Protein AF-A0A432Z4C4-F1 (afdb_monomer)

Solvent-accessible surface area (backbone atoms only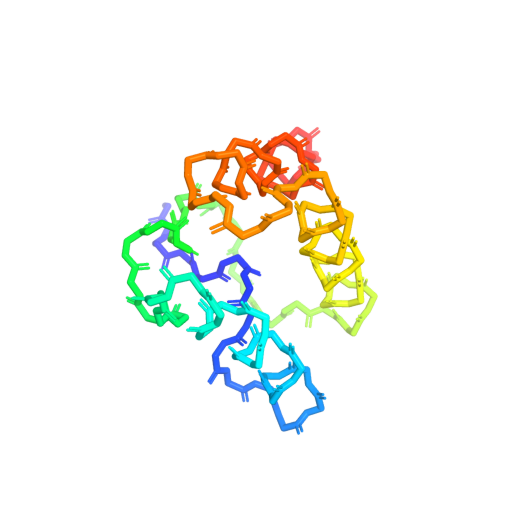 — not comparable to full-atom values): 4996 Å² total; per-residue (Å²): 120,47,82,38,62,72,55,57,76,81,42,91,81,53,18,66,62,49,44,65,54,35,48,70,54,79,41,60,57,89,37,72,90,34,50,44,78,40,87,79,86,77,86,77,55,70,68,54,56,50,51,39,48,52,19,46,51,52,11,49,67,74,18,76,73,41,51,67,49,25,52,54,30,31,40,64,55,31,50,50,57,59,72,71,53,130

Organism: NCBI:txid431675

Sequence (86 aa):
MQIHHVATNKSKIFTPAMEKIAEKYGLRLDDMWNKQSLPHLGRHPNAYHQFVLDGMRRSHKEARGNVDTFLSGFDKYVKQPVLNTP

Structure (mmCIF, N/CA/C/O backbone):
data_AF-A0A432Z4C4-F1
#
_entry.id   AF-A0A432Z4C4-F1
#
loop_
_atom_site.group_PDB
_atom_site.id
_atom_site.type_symbol
_atom_site.label_atom_id
_atom_site.label_alt_id
_atom_site.label_comp_id
_atom_site.label_asym_id
_atom_site.label_entity_id
_atom_site.label_seq_id
_atom_site.pdbx_PDB_ins_code
_atom_site.Cartn_x
_atom_site.Cartn_y
_atom_site.Cartn_z
_atom_site.occupancy
_atom_site.B_iso_or_equiv
_atom_site.auth_seq_id
_atom_site.auth_comp_id
_atom_site.auth_asym_id
_atom_site.auth_atom_id
_atom_site.pdbx_PDB_model_num
ATOM 1 N N . MET A 1 1 ? 3.327 -16.924 -14.059 1.00 63.47 1 MET A N 1
ATOM 2 C CA . MET A 1 1 ? 2.718 -15.961 -13.118 1.00 63.47 1 MET A CA 1
ATOM 3 C C . MET A 1 1 ? 3.169 -16.309 -11.713 1.00 63.47 1 MET A C 1
ATOM 5 O O . MET A 1 1 ? 3.178 -17.490 -11.383 1.00 63.47 1 MET A O 1
ATOM 9 N N . GLN A 1 2 ? 3.578 -15.323 -10.918 1.00 72.19 2 GLN A N 1
ATOM 10 C CA . GLN A 1 2 ? 3.915 -15.517 -9.505 1.00 72.19 2 GLN A CA 1
ATOM 11 C C . GLN A 1 2 ? 3.051 -14.597 -8.645 1.00 72.19 2 GLN A C 1
ATOM 13 O O . GLN A 1 2 ? 2.591 -13.557 -9.115 1.00 72.19 2 GLN A O 1
ATOM 18 N N . ILE A 1 3 ? 2.812 -14.992 -7.395 1.00 83.31 3 ILE A N 1
ATOM 19 C CA . ILE A 1 3 ? 2.111 -14.148 -6.428 1.00 83.31 3 ILE A CA 1
ATOM 20 C C . ILE A 1 3 ? 3.125 -13.162 -5.842 1.00 83.31 3 ILE A C 1
ATOM 22 O O . ILE A 1 3 ? 4.055 -13.564 -5.143 1.00 83.31 3 ILE A O 1
ATOM 26 N N . HIS A 1 4 ? 2.935 -11.875 -6.121 1.00 86.94 4 HIS A N 1
ATOM 27 C CA . HIS A 1 4 ? 3.781 -10.783 -5.649 1.00 86.94 4 HIS A CA 1
ATOM 28 C C . HIS A 1 4 ? 3.079 -9.955 -4.577 1.00 86.94 4 HIS A C 1
ATOM 30 O O . HIS A 1 4 ? 1.871 -9.742 -4.646 1.00 86.94 4 HIS A O 1
ATOM 36 N N . HIS A 1 5 ? 3.854 -9.446 -3.616 1.00 91.69 5 HIS A N 1
ATOM 37 C CA . HIS A 1 5 ? 3.401 -8.374 -2.734 1.00 91.69 5 HIS A CA 1
ATOM 38 C C . HIS A 1 5 ? 3.467 -7.040 -3.479 1.00 91.69 5 HIS A C 1
ATOM 40 O O . HIS A 1 5 ? 4.532 -6.662 -3.972 1.00 91.69 5 HIS A O 1
ATOM 46 N N . VAL A 1 6 ? 2.340 -6.335 -3.551 1.00 92.94 6 VAL A N 1
ATOM 47 C CA . VAL A 1 6 ? 2.231 -5.049 -4.246 1.00 92.94 6 VAL A CA 1
ATOM 48 C C . VAL A 1 6 ? 2.915 -3.956 -3.420 1.00 92.94 6 VAL A C 1
ATOM 50 O O . VAL A 1 6 ? 3.853 -3.315 -3.895 1.00 92.94 6 VAL A O 1
ATOM 53 N N . ALA A 1 7 ? 2.510 -3.796 -2.161 1.00 95.50 7 ALA A N 1
ATOM 54 C CA . ALA A 1 7 ? 3.236 -3.057 -1.133 1.00 95.50 7 ALA A CA 1
ATOM 55 C C . ALA A 1 7 ? 4.355 -3.932 -0.559 1.00 95.50 7 ALA A C 1
ATOM 57 O O . ALA A 1 7 ?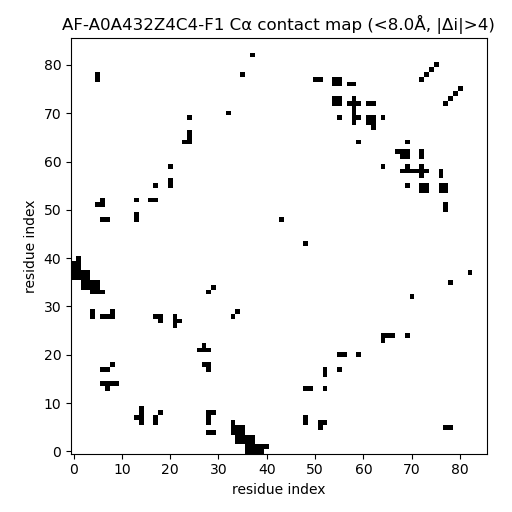 4.148 -5.095 -0.223 1.00 95.50 7 ALA A O 1
ATOM 58 N N . THR A 1 8 ? 5.568 -3.394 -0.457 1.00 94.19 8 THR A N 1
ATOM 59 C CA . THR A 1 8 ? 6.730 -4.189 -0.045 1.00 94.19 8 THR A CA 1
ATOM 60 C C . THR A 1 8 ? 6.739 -4.433 1.459 1.00 94.19 8 THR A C 1
ATOM 62 O O . THR A 1 8 ? 6.641 -3.497 2.242 1.00 94.19 8 THR A O 1
ATOM 65 N N . ASN A 1 9 ? 6.927 -5.692 1.851 1.00 94.06 9 ASN A N 1
ATOM 66 C CA . ASN A 1 9 ? 7.190 -6.119 3.227 1.00 94.06 9 ASN A CA 1
ATOM 67 C C . ASN A 1 9 ? 8.691 -6.350 3.498 1.00 94.06 9 ASN A C 1
ATOM 69 O O . ASN A 1 9 ? 9.070 -6.785 4.577 1.00 94.06 9 ASN A O 1
ATOM 73 N N . LYS A 1 10 ? 9.576 -6.067 2.530 1.00 92.31 10 LYS A N 1
ATOM 74 C CA . LYS A 1 10 ? 11.020 -6.384 2.615 1.00 92.31 10 LYS A CA 1
ATOM 75 C C . LYS A 1 10 ? 11.945 -5.169 2.516 1.00 92.31 10 LYS A C 1
ATOM 77 O O . LYS A 1 10 ? 13.159 -5.315 2.654 1.00 92.31 10 LYS A O 1
ATOM 82 N N . SER A 1 11 ? 11.421 -3.980 2.224 1.00 93.31 11 SER A N 1
ATOM 83 C CA . SER A 1 11 ? 12.241 -2.781 2.052 1.00 93.31 11 SER A CA 1
ATOM 84 C C . SER A 1 11 ? 12.505 -2.074 3.376 1.00 93.31 11 SER A C 1
ATOM 86 O O . SER A 1 11 ? 11.585 -1.572 4.008 1.00 93.31 11 SER A O 1
ATOM 88 N N . LYS A 1 12 ? 13.780 -1.893 3.733 1.00 94.50 12 LYS A N 1
ATOM 89 C CA . LYS A 1 12 ? 14.169 -1.104 4.917 1.00 94.50 12 LYS A CA 1
ATOM 90 C C . LYS A 1 12 ? 13.691 0.356 4.870 1.00 94.50 12 LYS A C 1
ATOM 92 O O . LYS A 1 12 ? 13.563 0.975 5.916 1.00 94.50 12 LYS A O 1
ATOM 97 N N . ILE A 1 13 ? 13.453 0.901 3.674 1.00 95.56 13 ILE A N 1
ATOM 98 C CA . ILE A 1 13 ? 13.050 2.303 3.477 1.00 95.56 13 ILE A CA 1
ATOM 99 C C . ILE A 1 13 ? 11.523 2.441 3.485 1.00 95.56 13 ILE A C 1
ATOM 101 O O . ILE A 1 13 ? 10.989 3.354 4.106 1.00 95.56 13 ILE A O 1
ATOM 105 N N . PHE A 1 14 ? 10.812 1.541 2.799 1.00 97.44 14 PHE A N 1
ATOM 106 C CA . PHE A 1 14 ? 9.379 1.711 2.532 1.00 97.44 14 PHE A CA 1
ATOM 107 C C . PHE A 1 14 ? 8.472 0.875 3.436 1.00 97.44 14 PHE A C 1
ATOM 109 O O . PHE A 1 14 ? 7.381 1.341 3.768 1.00 97.44 14 PHE A O 1
ATOM 116 N N . THR A 1 15 ? 8.915 -0.314 3.862 1.00 97.69 15 THR A N 1
ATOM 117 C CA . THR A 1 15 ? 8.112 -1.218 4.699 1.00 97.69 15 THR A CA 1
ATOM 118 C C . THR A 1 15 ? 7.568 -0.515 5.950 1.00 97.69 15 THR A C 1
ATOM 120 O O . THR A 1 15 ? 6.352 -0.544 6.120 1.00 97.69 15 THR A O 1
ATOM 123 N N . PRO A 1 16 ? 8.366 0.237 6.745 1.00 98.44 16 PRO A N 1
ATOM 124 C CA . PRO A 1 16 ? 7.850 0.851 7.974 1.00 98.44 16 PRO A CA 1
ATOM 125 C C . PRO A 1 16 ? 6.705 1.849 7.735 1.00 98.44 16 PRO A C 1
ATOM 127 O O . PRO A 1 16 ? 5.778 1.964 8.534 1.00 98.44 16 PRO A O 1
ATOM 130 N N . ALA A 1 17 ? 6.749 2.587 6.621 1.00 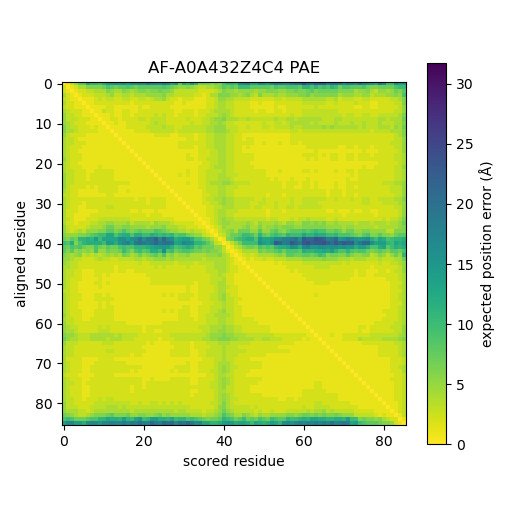98.44 17 ALA A N 1
ATOM 131 C CA . ALA A 1 17 ? 5.703 3.547 6.277 1.00 98.44 17 ALA A CA 1
ATOM 132 C C . ALA A 1 17 ? 4.426 2.853 5.778 1.00 98.44 17 ALA A C 1
ATOM 134 O O . ALA A 1 17 ? 3.323 3.304 6.091 1.00 98.44 17 ALA A O 1
ATOM 135 N N . MET A 1 18 ? 4.575 1.770 5.012 1.00 98.56 18 MET A N 1
ATOM 136 C CA . MET A 1 18 ? 3.456 0.973 4.508 1.00 98.56 18 MET A CA 1
ATOM 137 C C . MET A 1 18 ? 2.771 0.195 5.642 1.00 98.56 18 MET A C 1
ATOM 139 O O . MET A 1 18 ? 1.545 0.231 5.737 1.00 98.56 18 MET A O 1
ATOM 143 N N . GLU A 1 19 ? 3.543 -0.424 6.540 1.00 98.44 19 GLU A N 1
ATOM 144 C CA . GLU A 1 19 ? 3.038 -1.122 7.735 1.00 98.44 19 GLU A CA 1
ATOM 145 C C . GLU A 1 19 ? 2.235 -0.177 8.623 1.00 98.44 19 GLU A C 1
ATOM 147 O O . GLU A 1 19 ? 1.069 -0.442 8.897 1.00 98.44 19 GLU A O 1
ATOM 152 N N . LYS A 1 20 ? 2.788 0.998 8.949 1.00 98.50 20 LYS A N 1
ATOM 153 C CA . LYS A 1 20 ? 2.100 2.005 9.771 1.00 98.50 20 LYS A CA 1
ATOM 154 C C . LYS A 1 20 ? 0.734 2.423 9.215 1.00 98.50 20 LYS A C 1
ATOM 156 O O . LYS A 1 20 ? -0.141 2.834 9.978 1.00 98.50 20 LYS A O 1
ATOM 161 N N . ILE A 1 21 ? 0.551 2.401 7.893 1.00 98.56 21 ILE A N 1
ATOM 162 C CA . ILE A 1 21 ? -0.754 2.673 7.277 1.00 98.56 21 ILE A CA 1
ATOM 163 C C . ILE A 1 21 ? -1.656 1.443 7.390 1.00 98.56 21 ILE A C 1
ATOM 165 O O . ILE A 1 21 ? -2.793 1.592 7.826 1.00 98.56 21 ILE A O 1
ATOM 169 N N . ALA A 1 22 ? -1.168 0.256 7.024 1.00 98.50 22 ALA A N 1
ATOM 170 C CA . ALA A 1 22 ? -1.946 -0.984 7.035 1.00 98.50 22 ALA A CA 1
ATOM 171 C C . ALA A 1 22 ? -2.455 -1.352 8.443 1.00 98.50 22 ALA A C 1
ATOM 173 O O . ALA A 1 22 ? -3.629 -1.684 8.611 1.00 98.50 22 ALA A O 1
ATOM 174 N N . GLU A 1 23 ? -1.620 -1.186 9.469 1.00 98.31 23 GLU A N 1
ATOM 175 C CA . GLU A 1 23 ? -1.954 -1.487 10.866 1.00 98.31 23 GLU A CA 1
ATOM 176 C C . GLU A 1 23 ? -3.131 -0.657 11.393 1.00 98.31 23 GLU A C 1
ATOM 178 O O . GLU A 1 23 ? -3.916 -1.149 12.201 1.00 98.31 23 GLU A O 1
ATOM 183 N N . LYS A 1 24 ? -3.335 0.571 10.885 1.00 98.38 24 LYS A N 1
ATOM 184 C CA . LYS A 1 24 ? -4.505 1.406 11.236 1.00 98.38 24 LYS A CA 1
ATOM 185 C C . LYS A 1 24 ? -5.839 0.771 10.839 1.00 98.38 24 LYS A C 1
ATOM 187 O O . LYS A 1 24 ? -6.875 1.207 11.329 1.00 98.38 24 LYS A O 1
ATOM 192 N N . TYR A 1 25 ? -5.803 -0.221 9.955 1.00 98.38 25 TYR A N 1
ATOM 193 C CA . TYR A 1 25 ? -6.956 -0.968 9.465 1.00 98.38 25 TYR A CA 1
ATOM 194 C C . TYR A 1 25 ? -6.960 -2.425 9.944 1.00 98.38 25 TYR A C 1
ATOM 196 O O . TYR A 1 25 ? -7.767 -3.215 9.462 1.00 98.38 25 TYR A O 1
ATOM 204 N N . GLY A 1 26 ? -6.055 -2.803 10.856 1.00 98.00 26 GLY A N 1
ATOM 205 C CA . GLY A 1 26 ? -5.896 -4.192 11.296 1.00 98.00 26 GLY A CA 1
ATOM 206 C C . GLY A 1 26 ? -5.322 -5.121 10.220 1.00 98.00 26 GLY A C 1
ATOM 207 O O . GLY A 1 26 ? -5.519 -6.330 10.298 1.00 98.00 26 GLY A O 1
ATOM 208 N N . LEU A 1 27 ? -4.637 -4.571 9.212 1.00 98.31 27 LEU A N 1
ATOM 209 C CA . LEU A 1 27 ? -4.058 -5.320 8.097 1.00 98.31 27 LEU A CA 1
ATOM 210 C C . LEU A 1 27 ? -2.547 -5.493 8.270 1.00 98.31 27 LEU A C 1
ATOM 212 O O . LEU A 1 27 ? -1.859 -4.584 8.737 1.00 98.31 27 LEU A O 1
ATOM 216 N N . ARG A 1 28 ? -2.009 -6.618 7.794 1.00 98.06 28 ARG A N 1
ATOM 217 C CA . ARG A 1 28 ? -0.563 -6.857 7.674 1.00 98.06 28 ARG A CA 1
ATOM 218 C C . ARG A 1 28 ? -0.156 -6.902 6.207 1.00 98.06 28 ARG A C 1
ATOM 220 O O . ARG A 1 28 ? -0.938 -7.304 5.344 1.00 98.06 28 ARG A O 1
ATOM 227 N N . LEU A 1 29 ? 1.089 -6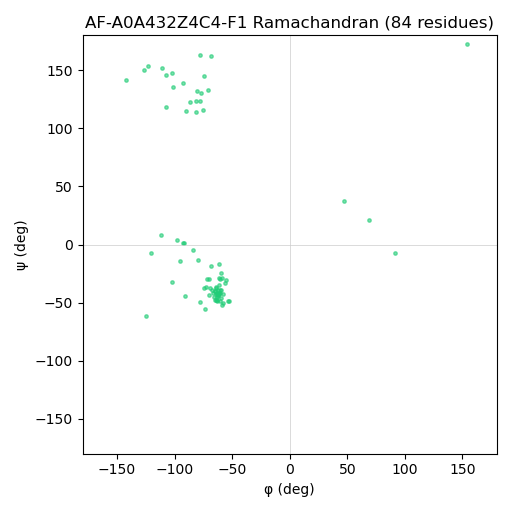.534 5.907 1.00 97.38 29 LEU A N 1
ATOM 228 C CA . LEU A 1 29 ? 1.587 -6.538 4.525 1.00 97.38 29 LEU A CA 1
ATOM 229 C C . LEU A 1 29 ? 1.730 -7.949 3.928 1.00 97.38 29 LEU A C 1
ATOM 231 O O . LEU A 1 29 ? 1.758 -8.080 2.708 1.00 97.38 29 LEU A O 1
ATOM 235 N N . ASP A 1 30 ? 1.779 -8.994 4.755 1.00 96.12 30 ASP A N 1
ATOM 236 C CA . ASP A 1 30 ? 1.813 -10.397 4.309 1.00 96.12 30 ASP A CA 1
ATOM 237 C C . ASP A 1 30 ? 0.430 -10.995 3.999 1.00 96.12 30 ASP A C 1
ATOM 239 O O . ASP A 1 30 ? 0.328 -12.142 3.541 1.00 96.12 30 ASP A O 1
ATOM 243 N N . ASP A 1 31 ? -0.645 -10.245 4.245 1.00 95.81 31 ASP A N 1
ATOM 244 C CA . ASP A 1 31 ? -2.009 -10.729 4.059 1.00 95.81 31 ASP A CA 1
ATOM 245 C C . ASP A 1 31 ? -2.423 -10.728 2.575 1.00 95.81 31 ASP A C 1
ATOM 247 O O . ASP A 1 31 ? -1.819 -10.088 1.709 1.00 95.81 31 ASP A O 1
ATOM 251 N N . MET A 1 32 ? -3.491 -11.468 2.263 1.00 95.19 32 MET A N 1
ATOM 252 C CA . MET A 1 32 ? -3.930 -11.717 0.883 1.00 95.19 32 MET A CA 1
ATOM 253 C C . MET A 1 32 ? -4.320 -10.453 0.113 1.00 95.19 32 MET A C 1
ATOM 255 O O . MET A 1 32 ? -4.138 -10.405 -1.102 1.00 95.19 32 MET A O 1
ATOM 259 N N . TRP A 1 33 ? -4.805 -9.411 0.794 1.00 96.62 33 TRP A N 1
ATOM 260 C CA . TRP A 1 33 ? -5.171 -8.150 0.146 1.00 96.62 33 TRP A CA 1
ATOM 261 C C . TRP A 1 33 ? -3.985 -7.505 -0.585 1.00 96.62 33 TRP A C 1
ATOM 263 O O . TRP A 1 33 ? -4.191 -6.831 -1.591 1.00 96.62 33 TRP A O 1
ATOM 273 N N . ASN A 1 34 ? -2.752 -7.739 -0.128 1.00 96.25 34 ASN A N 1
ATOM 274 C CA . ASN A 1 34 ? -1.541 -7.160 -0.699 1.00 96.25 34 ASN A CA 1
ATOM 275 C C . ASN A 1 34 ? -0.898 -8.047 -1.782 1.00 96.25 34 ASN A C 1
ATOM 277 O O . ASN A 1 34 ? 0.151 -7.711 -2.329 1.00 96.25 34 ASN A O 1
ATOM 281 N N . LYS A 1 35 ? -1.501 -9.195 -2.096 1.00 92.69 35 LYS A N 1
ATOM 282 C CA . LYS A 1 35 ? -0.959 -10.162 -3.050 1.00 92.69 35 LYS A CA 1
ATOM 283 C C . LYS A 1 35 ? -1.654 -10.042 -4.402 1.00 92.69 35 LYS A C 1
ATOM 285 O O . LYS A 1 35 ? -2.876 -9.931 -4.466 1.00 92.69 35 LYS A O 1
ATOM 290 N N . GLN A 1 36 ? -0.872 -10.072 -5.479 1.00 88.75 36 GLN A N 1
ATOM 291 C CA . GLN A 1 36 ? -1.370 -10.026 -6.854 1.00 88.75 36 GLN A CA 1
ATOM 292 C C . GLN A 1 36 ? -0.545 -10.940 -7.764 1.00 88.75 36 GLN A C 1
ATOM 294 O O . GLN A 1 36 ? 0.675 -11.028 -7.630 1.00 88.75 36 GLN A O 1
ATOM 299 N N . SER A 1 37 ? -1.214 -11.615 -8.700 1.00 87.06 37 SER A N 1
ATOM 300 C CA . SER A 1 37 ? -0.549 -12.368 -9.765 1.00 87.06 37 SER A CA 1
ATOM 301 C C . SER A 1 37 ? -0.008 -11.398 -10.814 1.00 87.06 37 SER A C 1
ATOM 303 O O . SER A 1 37 ? -0.798 -10.695 -11.445 1.00 87.06 37 SER A O 1
ATOM 305 N N . LEU A 1 38 ? 1.316 -11.343 -10.986 1.00 80.94 38 LEU A N 1
ATOM 306 C CA . LEU A 1 38 ? 1.979 -10.478 -11.969 1.00 80.94 38 LEU A CA 1
ATOM 307 C C . LEU A 1 38 ? 2.928 -11.287 -12.878 1.00 80.94 38 LEU A C 1
ATOM 309 O O . LEU A 1 38 ? 3.450 -12.331 -12.457 1.00 80.94 38 LEU A O 1
ATOM 313 N N . PRO A 1 39 ? 3.136 -10.855 -14.139 1.00 73.69 39 PRO A N 1
ATOM 314 C CA . PRO A 1 39 ? 4.020 -11.540 -15.082 1.00 73.69 39 PRO A CA 1
ATOM 315 C C . PRO A 1 39 ? 5.512 -11.231 -14.864 1.00 73.69 39 PRO A C 1
ATOM 317 O O . PRO A 1 39 ? 6.353 -11.943 -15.408 1.00 73.69 39 PRO A O 1
ATOM 320 N N . HIS A 1 40 ? 5.861 -10.213 -14.069 1.00 65.69 40 HIS A N 1
ATOM 321 C CA . HIS A 1 40 ? 7.244 -9.743 -13.922 1.00 65.69 40 HIS A CA 1
ATOM 322 C C . HIS A 1 40 ? 7.983 -10.407 -12.752 1.00 65.69 40 HIS A C 1
ATOM 324 O O . HIS A 1 40 ? 7.458 -10.533 -11.649 1.00 65.69 40 HIS A O 1
ATOM 330 N N . LEU A 1 41 ? 9.249 -10.748 -12.989 1.00 54.31 41 LEU A N 1
ATOM 331 C CA . LEU A 1 41 ? 10.198 -11.271 -12.009 1.00 54.31 41 LEU A CA 1
ATOM 332 C C . LEU A 1 41 ? 11.232 -10.189 -11.680 1.00 54.31 41 LEU A C 1
ATOM 334 O O . LEU A 1 41 ? 11.987 -9.778 -12.556 1.00 54.31 41 LEU A O 1
ATOM 338 N N . GLY A 1 42 ? 11.308 -9.742 -10.424 1.00 67.19 42 GLY A N 1
ATOM 339 C CA . GLY A 1 42 ? 12.406 -8.880 -9.985 1.00 67.19 42 GLY A CA 1
ATOM 340 C C . GLY A 1 42 ? 12.091 -7.972 -8.804 1.00 67.19 42 GLY A C 1
ATOM 341 O O . GLY A 1 42 ? 10.958 -7.869 -8.337 1.00 67.19 42 GLY A O 1
ATOM 342 N N . ARG A 1 43 ? 13.135 -7.303 -8.306 1.00 73.56 43 ARG A N 1
ATOM 343 C CA . ARG A 1 43 ? 12.984 -6.198 -7.356 1.00 73.56 43 ARG A CA 1
ATOM 344 C C . ARG A 1 43 ? 12.390 -5.000 -8.083 1.00 73.56 43 ARG A C 1
ATOM 346 O O . ARG A 1 43 ? 12.889 -4.608 -9.133 1.00 73.56 43 ARG A O 1
ATOM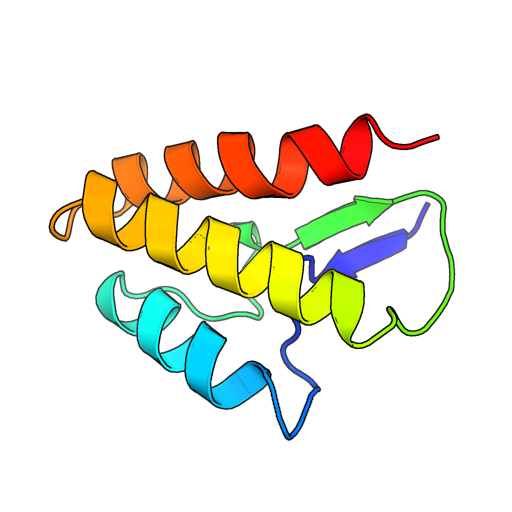 353 N N . HIS A 1 44 ? 11.379 -4.391 -7.485 1.00 84.06 44 HIS A N 1
ATOM 354 C CA . HIS A 1 44 ? 10.866 -3.128 -7.981 1.00 84.06 44 HIS A CA 1
ATOM 355 C C . HIS A 1 44 ? 11.827 -1.973 -7.643 1.00 84.06 44 HIS A C 1
ATOM 357 O O . HIS A 1 44 ? 12.458 -1.989 -6.582 1.00 84.06 44 HIS A O 1
ATOM 363 N N . PRO A 1 45 ? 11.953 -0.964 -8.522 1.00 90.88 45 PRO A N 1
ATOM 364 C CA . PRO A 1 45 ? 12.738 0.229 -8.231 1.00 90.88 45 PRO A CA 1
ATOM 365 C C . PRO A 1 45 ? 12.079 1.070 -7.127 1.00 90.88 45 PRO A C 1
ATOM 367 O O . PRO A 1 45 ? 10.875 0.980 -6.881 1.00 90.88 45 PRO A O 1
ATOM 370 N N . ASN A 1 46 ? 12.846 1.971 -6.507 1.00 93.12 46 ASN A N 1
ATOM 371 C CA . ASN A 1 46 ? 12.319 2.886 -5.484 1.00 93.12 46 ASN A CA 1
ATOM 372 C C . ASN A 1 46 ? 11.133 3.727 -5.988 1.00 93.12 46 ASN A C 1
ATOM 374 O O . ASN A 1 46 ? 10.218 3.992 -5.217 1.00 93.12 46 ASN A O 1
ATOM 378 N N . ALA A 1 47 ? 11.111 4.093 -7.275 1.00 93.69 47 ALA A N 1
ATOM 379 C CA . ALA A 1 47 ? 10.000 4.829 -7.882 1.00 93.69 47 ALA A CA 1
ATOM 380 C C . ALA A 1 47 ? 8.668 4.062 -7.802 1.00 93.69 47 ALA A C 1
ATOM 382 O O . ALA A 1 47 ? 7.635 4.649 -7.493 1.00 93.69 47 ALA A O 1
ATOM 383 N N . TYR A 1 48 ? 8.697 2.741 -7.994 1.00 93.25 48 TYR A N 1
ATOM 384 C CA . TYR A 1 48 ? 7.517 1.898 -7.818 1.00 93.25 48 TYR A CA 1
ATOM 385 C C . TYR A 1 48 ? 7.071 1.876 -6.352 1.00 93.25 48 TYR A C 1
ATOM 387 O O . TYR A 1 48 ? 5.893 2.043 -6.056 1.00 93.25 48 TYR A O 1
ATOM 395 N N . HIS A 1 49 ? 8.005 1.712 -5.410 1.00 95.31 49 HIS A N 1
ATOM 396 C CA . HIS A 1 49 ? 7.652 1.704 -3.988 1.00 95.31 49 HIS A CA 1
ATOM 397 C C . HIS A 1 49 ? 7.078 3.044 -3.521 1.00 95.31 49 HIS A C 1
ATOM 399 O O . HIS A 1 49 ? 6.141 3.060 -2.723 1.00 95.31 49 HIS A O 1
ATOM 405 N N . GLN A 1 50 ? 7.593 4.151 -4.055 1.00 97.62 50 GLN A N 1
ATOM 406 C CA . GLN A 1 50 ? 7.047 5.480 -3.819 1.00 97.62 50 GLN A CA 1
ATOM 407 C C . GLN A 1 50 ? 5.620 5.599 -4.373 1.00 97.62 50 GLN A C 1
ATOM 409 O O . GLN A 1 50 ? 4.721 5.994 -3.635 1.00 97.62 50 GLN A O 1
ATOM 414 N N . PHE A 1 51 ?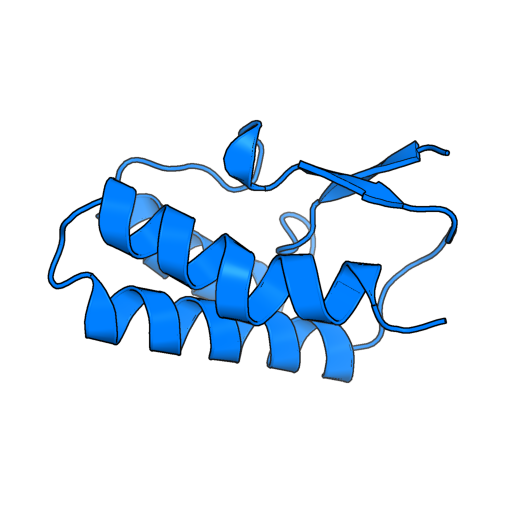 5.391 5.157 -5.615 1.00 96.88 51 PHE A N 1
ATOM 415 C CA . PHE A 1 51 ? 4.059 5.102 -6.224 1.00 96.88 51 PHE A CA 1
ATOM 416 C C . PHE A 1 51 ? 3.053 4.320 -5.358 1.00 96.88 51 PHE A C 1
ATOM 418 O O . PHE A 1 51 ? 1.971 4.826 -5.052 1.00 96.88 51 PHE A O 1
ATOM 425 N N . VAL A 1 52 ? 3.423 3.121 -4.893 1.00 97.19 52 VAL A N 1
ATOM 426 C CA . VAL A 1 52 ? 2.551 2.306 -4.031 1.00 97.19 52 VAL A CA 1
ATOM 427 C C . VAL A 1 52 ? 2.252 3.022 -2.712 1.00 97.19 52 VAL A C 1
ATOM 429 O O . VAL A 1 52 ? 1.100 3.056 -2.276 1.00 97.19 52 VAL A O 1
ATOM 432 N N . LEU A 1 53 ? 3.264 3.625 -2.080 1.00 98.50 53 LEU A N 1
ATOM 433 C CA . LEU A 1 53 ? 3.089 4.351 -0.821 1.00 98.50 53 LEU A CA 1
ATOM 434 C C . LEU A 1 53 ? 2.151 5.556 -0.983 1.00 98.50 53 LEU A C 1
ATOM 436 O O . LEU A 1 53 ? 1.321 5.809 -0.107 1.00 98.50 53 LEU A O 1
ATOM 440 N N . ASP A 1 54 ? 2.239 6.281 -2.095 1.00 98.62 54 ASP A N 1
ATOM 441 C CA . ASP A 1 54 ? 1.364 7.423 -2.365 1.00 98.62 54 ASP A CA 1
ATOM 442 C C . ASP A 1 54 ? -0.082 6.983 -2.630 1.00 98.62 54 ASP A C 1
ATOM 444 O O . ASP A 1 54 ? -1.019 7.596 -2.106 1.00 98.62 54 ASP A O 1
ATOM 448 N N . GLY A 1 55 ? -0.280 5.856 -3.320 1.00 98.56 55 GLY A N 1
ATOM 449 C CA . GLY A 1 55 ? -1.591 5.217 -3.440 1.00 98.56 55 GLY A CA 1
ATOM 450 C C . GLY A 1 55 ? -2.165 4.776 -2.087 1.00 98.56 55 GLY A C 1
ATOM 451 O O . GLY A 1 55 ? -3.337 5.037 -1.801 1.00 98.56 55 GLY A O 1
ATOM 452 N N . MET A 1 56 ? -1.347 4.200 -1.197 1.00 98.62 56 MET A N 1
ATOM 453 C CA . MET A 1 56 ? -1.763 3.866 0.175 1.00 98.62 56 MET A CA 1
ATOM 454 C C . MET A 1 56 ? -2.143 5.112 0.983 1.00 98.62 56 MET A C 1
ATOM 456 O O . MET A 1 56 ? -3.160 5.103 1.672 1.00 98.62 56 MET A O 1
ATOM 460 N N . ARG A 1 57 ? -1.378 6.207 0.885 1.00 98.69 57 ARG A N 1
ATOM 461 C CA . ARG A 1 57 ? -1.685 7.483 1.564 1.00 98.69 57 ARG A CA 1
ATOM 462 C C . ARG A 1 57 ? -2.993 8.091 1.072 1.00 98.69 57 ARG A C 1
ATOM 464 O O . ARG A 1 57 ? -3.784 8.578 1.881 1.00 98.69 57 ARG A O 1
ATOM 471 N N . ARG A 1 58 ? -3.238 8.045 -0.238 1.00 98.62 58 ARG A N 1
ATOM 472 C CA . ARG A 1 58 ? -4.502 8.495 -0.827 1.00 98.62 58 ARG A CA 1
ATOM 473 C C . ARG A 1 58 ? -5.674 7.656 -0.328 1.00 98.62 58 ARG A C 1
ATOM 475 O O . ARG A 1 58 ? -6.652 8.217 0.160 1.00 98.62 58 ARG A O 1
ATOM 482 N N . SER A 1 59 ? -5.531 6.334 -0.369 1.00 98.56 59 SER A N 1
ATOM 483 C CA . SER A 1 59 ? -6.530 5.391 0.147 1.00 98.56 59 SER A CA 1
ATOM 484 C C . SER A 1 59 ? -6.808 5.641 1.628 1.00 98.56 59 SER A C 1
ATOM 486 O O . SER A 1 59 ? -7.960 5.708 2.041 1.00 98.56 59 SER A O 1
ATOM 488 N N . HIS A 1 60 ? -5.760 5.883 2.420 1.00 98.50 60 HIS A N 1
ATOM 489 C CA . HIS A 1 60 ? -5.875 6.198 3.840 1.00 98.50 60 HIS A CA 1
ATOM 490 C C . HIS A 1 60 ? -6.696 7.471 4.095 1.00 98.50 60 HIS A C 1
ATOM 492 O O . HIS A 1 60 ? -7.598 7.479 4.938 1.00 98.5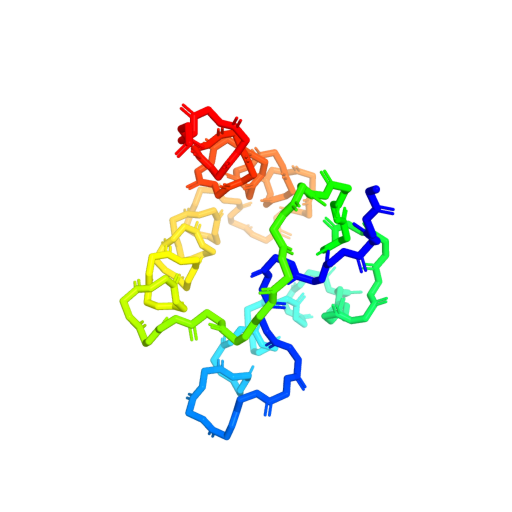0 60 HIS A O 1
ATOM 498 N N . LYS A 1 61 ? -6.415 8.535 3.332 1.00 98.38 61 LYS A N 1
ATOM 499 C CA . LYS A 1 61 ? -7.132 9.814 3.410 1.00 98.38 61 LYS A CA 1
ATOM 500 C C . LYS A 1 61 ? -8.621 9.664 3.081 1.00 98.38 61 LYS A C 1
ATOM 502 O O . LYS A 1 61 ? -9.452 10.263 3.761 1.00 98.38 61 LYS A O 1
ATOM 507 N N . GLU A 1 62 ? -8.953 8.888 2.051 1.00 98.06 62 GLU A N 1
ATOM 508 C CA . GLU A 1 62 ? -10.341 8.651 1.624 1.00 98.06 62 GLU A CA 1
ATOM 509 C C . GLU A 1 62 ? -11.092 7.743 2.610 1.00 98.06 62 GLU A C 1
ATOM 511 O O . GLU A 1 62 ? -12.261 7.978 2.908 1.00 98.06 62 GLU A O 1
ATOM 516 N N . ALA A 1 63 ? -10.401 6.762 3.185 1.00 98.06 63 ALA A N 1
ATOM 517 C CA . ALA A 1 63 ? -10.990 5.748 4.043 1.00 98.06 63 ALA A CA 1
ATOM 518 C C . ALA A 1 63 ? -11.466 6.240 5.410 1.00 98.06 63 ALA A C 1
ATOM 520 O O . ALA A 1 63 ? -12.386 5.648 5.966 1.00 98.06 63 ALA A O 1
ATOM 521 N N . ARG A 1 64 ? -10.847 7.284 5.983 1.00 96.19 64 ARG A N 1
ATOM 522 C CA . ARG A 1 64 ? -11.222 7.832 7.308 1.00 96.19 64 ARG A CA 1
ATOM 523 C C . ARG A 1 64 ? -11.395 6.748 8.398 1.00 96.19 64 ARG A C 1
ATOM 525 O O . ARG A 1 64 ? -12.283 6.841 9.235 1.00 96.19 64 ARG A O 1
ATOM 532 N N . GLY A 1 65 ? -10.546 5.716 8.368 1.00 95.50 65 GLY A N 1
ATOM 533 C CA . GLY A 1 65 ? -10.574 4.578 9.300 1.00 95.50 65 GLY A CA 1
ATOM 534 C C . GLY A 1 65 ? -11.418 3.369 8.866 1.00 95.50 65 GLY A C 1
ATOM 535 O O . GLY A 1 65 ? -11.321 2.324 9.496 1.00 95.50 65 GLY A O 1
ATOM 536 N N . ASN A 1 66 ? -12.188 3.452 7.778 1.00 98.38 66 ASN A N 1
ATOM 537 C CA . ASN A 1 66 ? -12.933 2.312 7.238 1.00 98.38 66 ASN A CA 1
ATOM 538 C C . ASN A 1 66 ? -12.035 1.403 6.371 1.00 98.38 66 ASN A C 1
ATOM 540 O O . ASN A 1 66 ? -11.429 1.864 5.402 1.00 98.38 66 ASN A O 1
ATOM 544 N N . VAL A 1 67 ? -11.952 0.114 6.716 1.00 98.38 67 VAL A N 1
ATOM 545 C CA . VAL A 1 67 ? -11.086 -0.863 6.029 1.00 98.38 67 VAL A CA 1
ATOM 546 C C . VAL A 1 67 ? -11.529 -1.151 4.595 1.00 98.38 67 VAL A C 1
ATOM 548 O O . VAL A 1 67 ? -10.683 -1.203 3.705 1.00 98.38 67 VAL A O 1
ATOM 551 N N . ASP A 1 68 ? -12.831 -1.249 4.334 1.00 98.44 68 ASP A N 1
ATOM 552 C CA . ASP A 1 68 ? -13.348 -1.557 2.997 1.00 98.44 68 ASP A CA 1
ATOM 553 C C . ASP A 1 68 ? -13.062 -0.415 2.016 1.00 98.44 68 ASP A C 1
ATOM 555 O O . ASP A 1 68 ? -12.588 -0.641 0.901 1.00 98.44 68 ASP A O 1
ATOM 559 N N . THR A 1 69 ? -13.243 0.833 2.456 1.00 98.38 69 THR A N 1
ATOM 560 C CA . THR A 1 69 ? -12.878 2.020 1.674 1.00 98.38 69 THR A CA 1
ATOM 561 C C . THR A 1 69 ? -11.370 2.087 1.437 1.00 98.38 69 THR A C 1
ATOM 563 O O . THR A 1 69 ? -10.939 2.467 0.347 1.00 98.38 69 THR A O 1
ATOM 566 N N . PHE A 1 70 ? -10.548 1.693 2.416 1.00 98.75 70 PHE A N 1
ATOM 567 C CA . PHE A 1 70 ? -9.097 1.624 2.227 1.00 98.75 70 PHE A CA 1
ATOM 568 C C . PHE A 1 70 ? -8.721 0.586 1.168 1.00 98.75 70 PHE A C 1
ATOM 570 O O . PHE A 1 70 ? -7.950 0.901 0.264 1.00 98.75 70 PHE A O 1
ATOM 577 N N . LEU A 1 71 ? -9.284 -0.621 1.244 1.00 98.50 71 LEU A N 1
ATOM 578 C CA . LEU A 1 71 ? -9.020 -1.698 0.291 1.00 98.50 71 LEU A CA 1
ATOM 579 C C . LEU A 1 71 ? -9.518 -1.352 -1.117 1.00 98.50 71 LEU A C 1
ATOM 581 O O . LEU A 1 71 ? -8.801 -1.592 -2.088 1.00 98.50 71 LEU A O 1
ATOM 585 N N . SER A 1 72 ? -10.690 -0.720 -1.233 1.00 98.38 72 SER A N 1
ATOM 586 C CA . SER A 1 72 ? -11.205 -0.214 -2.511 1.00 98.38 72 SER A CA 1
ATOM 587 C C . SER A 1 72 ? -10.296 0.871 -3.099 1.00 98.38 72 SER A C 1
ATOM 589 O O . SER A 1 72 ? -9.974 0.834 -4.289 1.00 98.38 72 SER A O 1
ATOM 591 N N . GLY A 1 73 ? -9.813 1.800 -2.268 1.00 98.50 73 GLY A N 1
ATOM 592 C CA . GLY A 1 73 ? -8.827 2.798 -2.677 1.00 98.50 73 GLY A CA 1
ATOM 593 C C . GLY A 1 73 ? -7.509 2.160 -3.119 1.00 98.50 73 GLY A C 1
ATOM 594 O O . GLY A 1 73 ? -6.964 2.535 -4.157 1.00 98.50 73 GLY A O 1
ATOM 595 N N . PHE A 1 74 ? -7.013 1.167 -2.379 1.00 98.25 74 PHE A N 1
ATOM 596 C CA . PHE A 1 74 ? -5.765 0.481 -2.703 1.00 98.25 74 PHE A CA 1
ATOM 597 C C . PHE A 1 74 ? -5.867 -0.263 -4.036 1.00 98.25 74 PHE A C 1
ATOM 599 O O . PHE A 1 74 ? -4.953 -0.179 -4.858 1.00 98.25 74 PHE A O 1
ATOM 606 N N . ASP A 1 75 ? -6.989 -0.939 -4.293 1.00 97.06 75 ASP A N 1
ATOM 607 C CA . ASP A 1 75 ? -7.233 -1.569 -5.588 1.00 97.06 75 ASP A CA 1
ATOM 608 C C . ASP A 1 75 ? -7.198 -0.528 -6.717 1.00 97.06 75 ASP A C 1
ATOM 610 O O . ASP A 1 75 ? -6.396 -0.634 -7.647 1.00 97.06 75 ASP A O 1
ATOM 614 N N . LYS A 1 76 ? -7.973 0.551 -6.568 1.00 97.44 76 LYS A N 1
ATOM 615 C CA . LYS A 1 76 ? -8.117 1.614 -7.569 1.00 97.44 76 LYS A CA 1
ATOM 616 C C . LYS A 1 76 ? -6.824 2.378 -7.856 1.00 97.44 76 LYS A C 1
ATOM 618 O O . LYS A 1 76 ? -6.540 2.680 -9.013 1.00 97.44 76 LYS A O 1
ATOM 623 N N . TYR A 1 77 ? -6.074 2.759 -6.825 1.00 97.81 77 TYR A N 1
ATOM 624 C CA . TYR A 1 77 ? -4.912 3.644 -6.959 1.00 97.81 77 TYR A CA 1
ATOM 625 C C . TYR A 1 77 ? -3.587 2.901 -7.083 1.00 97.81 77 TYR A C 1
ATOM 627 O O . TYR A 1 77 ? -2.598 3.529 -7.453 1.00 97.81 77 TYR A O 1
ATOM 635 N N . VAL A 1 78 ? -3.550 1.601 -6.777 1.00 95.81 78 VAL A N 1
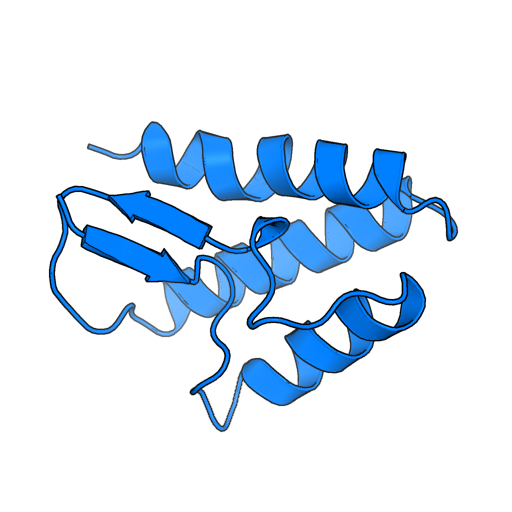ATOM 636 C CA . VAL A 1 78 ? -2.315 0.811 -6.812 1.00 95.81 78 VAL A CA 1
ATOM 637 C C . VAL A 1 78 ? -2.456 -0.409 -7.709 1.00 95.81 78 VAL A C 1
ATOM 639 O O . VAL A 1 78 ? -1.742 -0.500 -8.704 1.00 95.81 78 VAL A O 1
ATOM 642 N N . LYS A 1 79 ? -3.368 -1.340 -7.406 1.00 93.69 79 LYS A N 1
ATOM 643 C CA . LYS A 1 79 ? -3.438 -2.609 -8.149 1.00 93.69 79 LYS A CA 1
ATOM 644 C C . LYS A 1 79 ? -3.831 -2.413 -9.608 1.00 93.69 79 LYS A C 1
ATOM 646 O O . LYS A 1 79 ? -3.148 -2.942 -10.478 1.00 93.69 79 LYS A O 1
ATOM 651 N N . GLN A 1 80 ? -4.878 -1.634 -9.882 1.00 93.06 80 GLN A N 1
ATOM 652 C CA . GLN A 1 80 ? -5.343 -1.390 -11.249 1.00 93.06 80 GLN A CA 1
ATOM 653 C C . GLN A 1 80 ? -4.256 -0.724 -12.116 1.00 93.06 80 GLN A C 1
ATOM 655 O O . GLN A 1 80 ? -3.973 -1.246 -13.192 1.00 93.06 80 GLN A O 1
ATOM 660 N N . PRO A 1 81 ? -3.566 0.353 -11.681 1.00 92.56 81 PRO A N 1
ATOM 661 C CA . PRO A 1 81 ? -2.451 0.902 -12.456 1.00 92.56 81 PRO A CA 1
ATOM 662 C C . PRO A 1 81 ? -1.304 -0.088 -12.687 1.00 92.56 81 PRO A C 1
ATOM 664 O O . PRO A 1 81 ? -0.755 -0.123 -13.785 1.00 92.56 81 PRO A O 1
ATOM 667 N N . VAL A 1 82 ? -0.956 -0.908 -11.688 1.00 88.56 82 VAL A N 1
ATOM 668 C CA . VAL A 1 82 ? 0.102 -1.925 -11.829 1.00 88.56 82 VAL A CA 1
ATOM 669 C C . VAL A 1 82 ? -0.289 -2.996 -12.847 1.00 88.56 82 VAL A C 1
ATOM 671 O O . VAL A 1 82 ? 0.548 -3.396 -13.643 1.00 88.56 82 VAL A O 1
ATOM 674 N N . LEU A 1 83 ? -1.551 -3.432 -12.859 1.00 86.19 83 LEU A N 1
ATOM 675 C CA . LEU A 1 83 ? -2.054 -4.426 -13.813 1.00 86.19 83 LEU A CA 1
ATOM 676 C C . LEU A 1 83 ? -2.195 -3.882 -15.240 1.00 86.19 83 LEU A C 1
ATOM 678 O O . LEU A 1 83 ? -2.061 -4.642 -16.193 1.00 86.19 83 LEU A O 1
ATOM 682 N N . ASN A 1 84 ? -2.463 -2.583 -15.382 1.00 83.12 84 ASN A N 1
ATOM 683 C CA . ASN A 1 84 ? -2.673 -1.925 -16.673 1.00 83.12 84 ASN A CA 1
ATOM 684 C C . ASN A 1 84 ? -1.390 -1.320 -17.268 1.00 83.12 84 ASN A C 1
ATOM 686 O O . ASN A 1 84 ? -1.449 -0.701 -18.330 1.00 83.12 84 ASN A O 1
ATOM 690 N N . THR A 1 85 ? -0.245 -1.464 -16.595 1.00 70.50 85 THR A N 1
ATOM 691 C CA . THR A 1 85 ? 1.054 -1.057 -17.140 1.00 70.50 85 THR A CA 1
ATOM 692 C C . THR A 1 85 ? 1.657 -2.252 -17.891 1.00 70.50 85 THR A C 1
ATOM 694 O O . THR A 1 85 ? 1.911 -3.268 -17.242 1.00 70.50 85 THR A O 1
ATOM 697 N N . PRO A 1 86 ? 1.830 -2.172 -19.227 1.00 56.59 86 PRO A N 1
ATOM 698 C CA . PRO A 1 86 ? 2.337 -3.278 -20.044 1.00 56.59 86 PRO A CA 1
ATOM 699 C C . PRO A 1 86 ? 3.764 -3.709 -19.679 1.00 56.59 86 PRO A C 1
ATOM 701 O O . PRO A 1 86 ? 4.574 -2.839 -19.281 1.00 56.59 86 PRO A O 1
#

Foldseek 3Di:
DDKDFQADCPDPVQNVLLQVLQVLQVHDSPDPLRIDDDPDDDDDDVVSNVQLSVLQVVQSVQCVSPNVSSSVSSCVRGVVVRVPPD

pLDDT: mean 92.33, std 9.99, range [54.31, 98.75]

Nearest PDB structures (foldseek):
  6ict-assembly1_A  TM=3.298E-01  e=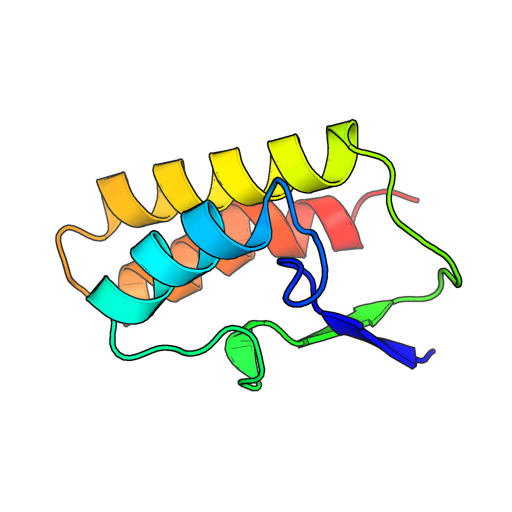7.729E+00  Homo sapiens
  6icq-assembly1_B-2  TM=3.093E-01  e=8.754E+00  Pseudomonas putida
  6icp-assembly1_B  TM=3.087E-01  e=8.754E+00  Pseudomonas putida
  6icq-assembly1_A-2  TM=3.096E-01  e=9.316E+00  Pseudomonas putida

Mean predicted aligned error: 3.14 Å

Radius of gyration: 11.97 Å; Cα contacts (8 Å, |Δi|>4): 107; chains: 1; bounding box: 28×26×31 Å

Secondary structure (DSSP, 8-state):
-EEEESS-SS-TTTHHHHHHHHGGGT--TTSGGGEEEES--SPPPHHHHHHHHHHHHHHHHHHTT-HHHHHHHHIIIIIHHHHT--

InterPro domains:
  IPR032871 AHH domain-containing protein [PF14412] (1-66)